Protein AF-A0A6B3CKP9-F1 (afdb_monomer)

Radius of gyration: 11.5 Å; Cα contacts (8 Å, |Δi|>4): 60; chains: 1; bounding box: 31×22×26 Å

Foldseek 3Di:
DALCVLCVLLVHDSVVVVVCVVVVQAPQDADPVRGGDDDVVSSVSSNQLVVVVVVVDDSNRSRDD

Sequence (65 aa):
MRIGELAARAGTTTRTLRYYESRGLLPARRGDNGYRTYDEDDLRLLRQIRTLQDFGFDLEETRPF

Nearest PDB structures (foldseek):
  2zhg-assembly1_A-2  TM=9.181E-01  e=5.218E-04  Escherichia coli K-12
  2zhh-assembly1_A-2  TM=9.083E-01  e=7.638E-04  Escherichia coli K-12
  5i44-assembly1_D  TM=8.385E-01  e=2.396E-03  Bacillus subtilis subsp. subtilis str. 168
  5i41-assembly1_B  TM=8.782E-01  e=4.243E-03  Bacillus subtilis subsp. subtilis str. 168
  4r4e-assembly1_A  TM=8.388E-01  e=8.007E-03  Bacillus subtilis subsp. subtilis str. 168

pLDDT: mean 88.28, std 7.98, range [56.97, 96.06]

Secondary structure (DSSP, 8-state):
--HHHHHHHTTS-HHHHHHHHHTTSS--PBPTTSSB---HHHHHHHHHHHHHHHTT--GGG----

Structure (mmCIF, N/CA/C/O backbone):
data_AF-A0A6B3CKP9-F1
#
_entry.id   AF-A0A6B3CKP9-F1
#
loop_
_atom_site.group_PDB
_atom_site.id
_atom_site.type_symbol
_atom_site.label_atom_id
_atom_site.label_alt_id
_atom_site.label_comp_id
_atom_site.label_asym_id
_atom_site.label_entity_id
_atom_site.label_seq_id
_atom_site.pdbx_PDB_ins_code
_atom_site.Cartn_x
_atom_site.Cartn_y
_atom_site.Cartn_z
_atom_site.occupancy
_atom_site.B_iso_or_equiv
_atom_site.auth_seq_id
_atom_site.auth_comp_id
_atom_site.auth_asym_id
_atom_site.auth_atom_id
_atom_site.pdbx_PDB_model_num
ATOM 1 N N . MET A 1 1 ? 5.770 5.960 -10.757 1.00 91.69 1 MET A N 1
ATOM 2 C CA . MET A 1 1 ? 6.055 6.555 -9.434 1.00 91.69 1 MET A CA 1
ATOM 3 C C . MET A 1 1 ? 7.032 5.706 -8.622 1.00 91.69 1 MET A C 1
ATOM 5 O O . MET A 1 1 ? 7.136 4.501 -8.842 1.00 91.69 1 MET A O 1
ATOM 9 N N . ARG A 1 2 ? 7.790 6.327 -7.708 1.00 92.19 2 ARG A N 1
ATOM 10 C CA . ARG A 1 2 ? 8.669 5.628 -6.739 1.00 92.19 2 ARG A CA 1
ATOM 11 C C . ARG A 1 2 ? 7.875 5.224 -5.488 1.00 92.19 2 ARG A C 1
ATOM 13 O O . ARG A 1 2 ? 6.814 5.780 -5.239 1.00 92.19 2 ARG A O 1
ATOM 20 N N . ILE A 1 3 ? 8.413 4.327 -4.652 1.00 93.00 3 ILE A N 1
ATOM 21 C CA . ILE A 1 3 ? 7.710 3.847 -3.440 1.00 93.00 3 ILE A CA 1
ATOM 22 C C . ILE A 1 3 ? 7.313 4.980 -2.477 1.00 93.00 3 ILE A C 1
ATOM 24 O O . ILE A 1 3 ? 6.258 4.919 -1.860 1.00 93.00 3 ILE A O 1
ATOM 28 N N . GLY A 1 4 ? 8.140 6.026 -2.352 1.00 94.75 4 GLY A N 1
ATOM 29 C CA . GLY A 1 4 ? 7.833 7.180 -1.498 1.00 94.75 4 GLY A CA 1
ATOM 30 C C . GLY A 1 4 ? 6.668 8.014 -2.030 1.00 94.75 4 GLY A C 1
ATOM 31 O O . GLY A 1 4 ? 5.790 8.406 -1.269 1.00 94.75 4 GLY A O 1
ATOM 32 N N . GLU A 1 5 ? 6.627 8.220 -3.345 1.00 95.75 5 GLU A N 1
ATOM 33 C CA . GLU A 1 5 ? 5.533 8.919 -4.021 1.00 95.75 5 GLU A CA 1
ATOM 34 C C . GLU A 1 5 ? 4.228 8.115 -3.927 1.00 95.75 5 GLU A C 1
ATOM 36 O O . GLU A 1 5 ? 3.188 8.669 -3.577 1.00 95.75 5 GLU A O 1
ATOM 41 N N . LEU A 1 6 ? 4.294 6.795 -4.138 1.00 95.19 6 LEU A N 1
ATOM 42 C CA . LEU A 1 6 ? 3.151 5.899 -3.960 1.00 95.19 6 LEU A CA 1
ATOM 43 C C . LEU A 1 6 ? 2.619 5.951 -2.524 1.00 95.19 6 LEU A C 1
ATOM 45 O O . LEU A 1 6 ? 1.415 6.064 -2.322 1.00 95.19 6 LEU A O 1
ATOM 49 N N . ALA A 1 7 ? 3.509 5.920 -1.526 1.00 95.12 7 ALA A N 1
ATOM 50 C CA . ALA A 1 7 ? 3.133 5.983 -0.116 1.00 95.12 7 ALA A CA 1
ATOM 51 C C . ALA A 1 7 ? 2.374 7.278 0.201 1.00 95.12 7 ALA A C 1
ATOM 53 O O . ALA A 1 7 ? 1.289 7.225 0.779 1.00 95.12 7 ALA A O 1
ATOM 54 N N . ALA A 1 8 ? 2.898 8.420 -0.255 1.00 96.06 8 ALA A N 1
ATOM 55 C CA . ALA A 1 8 ? 2.252 9.716 -0.083 1.00 96.06 8 ALA A CA 1
ATOM 56 C C . ALA A 1 8 ? 0.868 9.757 -0.752 1.00 96.06 8 ALA A C 1
ATOM 58 O O . ALA A 1 8 ? -0.117 10.128 -0.117 1.00 96.06 8 ALA A O 1
ATOM 59 N N . ARG A 1 9 ? 0.763 9.304 -2.009 1.00 95.75 9 ARG A N 1
ATOM 60 C CA . ARG A 1 9 ? -0.502 9.306 -2.768 1.00 95.75 9 ARG A CA 1
ATOM 61 C C . ARG A 1 9 ? -1.543 8.318 -2.239 1.00 95.75 9 ARG A C 1
ATOM 63 O O . ARG A 1 9 ? -2.742 8.566 -2.375 1.00 95.75 9 ARG A O 1
ATOM 70 N N . ALA A 1 10 ? -1.097 7.209 -1.656 1.00 92.44 10 ALA A N 1
ATOM 71 C CA . ALA A 1 10 ? -1.946 6.212 -1.011 1.00 92.44 10 ALA A CA 1
ATOM 72 C C . ALA A 1 10 ? -2.241 6.544 0.464 1.00 92.44 10 ALA A C 1
ATOM 74 O O . ALA A 1 10 ? -2.961 5.789 1.116 1.00 92.44 10 ALA A O 1
ATOM 75 N N . GLY A 1 11 ? -1.678 7.633 1.005 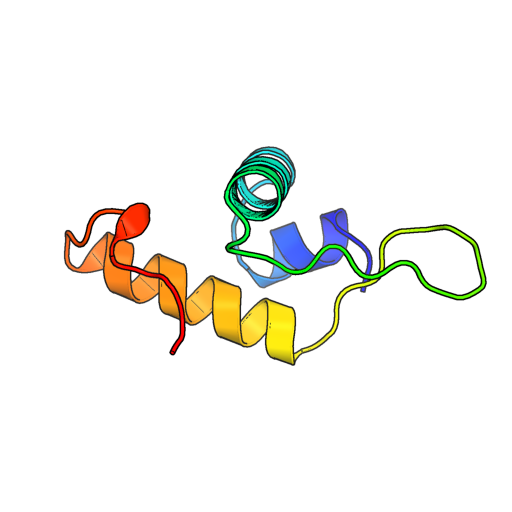1.00 93.94 11 GLY A N 1
ATOM 76 C CA . GLY A 1 11 ? -1.834 8.056 2.400 1.00 93.94 11 GLY A CA 1
ATOM 77 C C . GLY A 1 11 ? -1.243 7.076 3.419 1.00 93.94 11 GLY A C 1
ATOM 78 O O . GLY 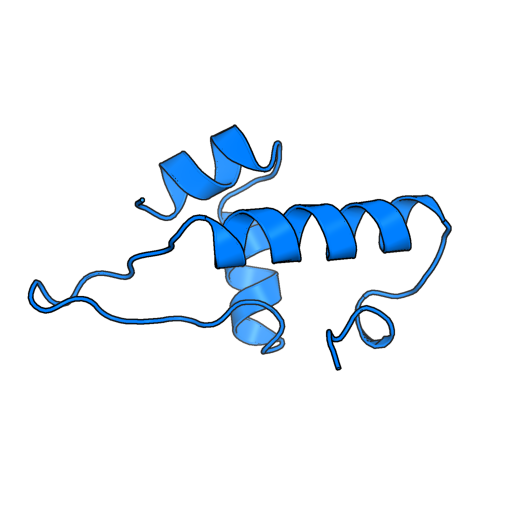A 1 11 ? -1.761 6.964 4.530 1.00 93.94 11 GLY A O 1
ATOM 79 N N . THR A 1 12 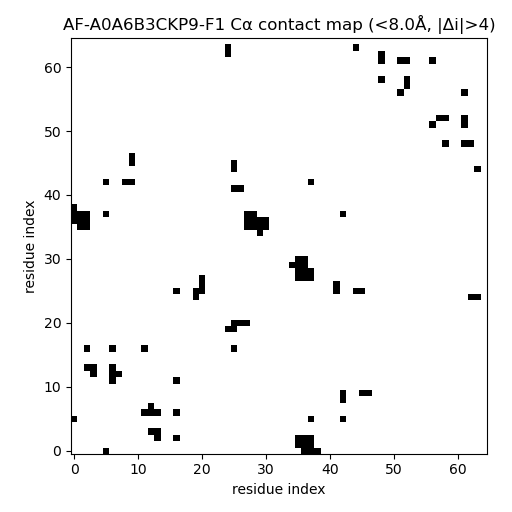? -0.253 6.273 3.027 1.00 93.44 12 THR A N 1
ATOM 80 C CA . THR A 1 12 ? 0.336 5.191 3.835 1.00 93.44 12 THR A CA 1
ATOM 81 C C . THR A 1 12 ? 1.846 5.372 3.979 1.00 93.44 12 THR A C 1
ATOM 83 O O . THR A 1 12 ? 2.421 6.352 3.512 1.00 93.44 12 THR A O 1
ATOM 86 N N . THR A 1 13 ? 2.518 4.430 4.637 1.00 95.81 13 THR A N 1
ATOM 87 C CA . THR A 1 13 ? 3.976 4.455 4.797 1.00 95.81 13 THR A CA 1
ATOM 88 C C . THR A 1 13 ? 4.666 3.536 3.795 1.00 95.81 13 THR A C 1
ATOM 90 O O . THR A 1 13 ? 4.134 2.502 3.391 1.00 95.81 13 THR A O 1
ATOM 93 N N . THR A 1 14 ? 5.915 3.851 3.448 1.00 95.44 14 THR A N 1
ATOM 94 C CA . THR A 1 14 ? 6.759 2.954 2.640 1.00 95.44 14 THR A CA 1
ATOM 95 C C . THR A 1 14 ? 6.963 1.592 3.309 1.00 95.44 14 THR A C 1
ATOM 97 O O . THR A 1 14 ? 7.096 0.585 2.616 1.00 95.44 14 THR A O 1
ATOM 100 N N . ARG A 1 15 ? 6.947 1.536 4.649 1.00 95.62 15 ARG A N 1
ATOM 101 C CA . ARG A 1 15 ? 6.984 0.289 5.425 1.00 95.62 15 ARG A CA 1
ATOM 102 C C . ARG A 1 15 ? 5.749 -0.572 5.154 1.00 95.62 15 ARG A C 1
ATOM 104 O O . ARG A 1 15 ? 5.907 -1.761 4.900 1.00 95.62 15 ARG A O 1
ATOM 111 N N . THR A 1 16 ? 4.556 0.022 5.149 1.00 93.31 16 THR A N 1
ATOM 112 C CA . THR A 1 16 ? 3.303 -0.673 4.809 1.00 93.31 16 THR A CA 1
ATOM 113 C C . THR A 1 16 ? 3.334 -1.205 3.378 1.00 93.31 16 THR A C 1
ATOM 115 O O . THR A 1 16 ? 2.994 -2.359 3.149 1.00 93.31 16 THR A O 1
ATOM 118 N N . LEU A 1 17 ? 3.827 -0.413 2.421 1.00 93.50 17 LEU A N 1
ATOM 119 C CA . LEU A 1 17 ? 3.957 -0.866 1.032 1.00 93.50 17 LEU A CA 1
ATOM 120 C C . LEU A 1 17 ? 4.896 -2.069 0.893 1.00 93.50 17 LEU A C 1
ATOM 122 O O . LEU A 1 17 ? 4.548 -3.046 0.239 1.00 93.50 17 LEU A O 1
ATOM 126 N N . ARG A 1 18 ? 6.061 -2.046 1.555 1.00 92.94 18 ARG A N 1
ATOM 127 C CA . ARG A 1 18 ? 6.983 -3.198 1.578 1.00 92.94 18 ARG A CA 1
ATOM 128 C C . ARG A 1 18 ? 6.353 -4.426 2.228 1.00 92.94 18 ARG A C 1
ATOM 130 O O . ARG A 1 18 ? 6.634 -5.547 1.812 1.00 92.94 18 ARG A O 1
ATOM 137 N N . TYR A 1 19 ? 5.516 -4.219 3.242 1.00 91.94 19 TYR A N 1
ATOM 138 C CA . TYR A 1 19 ? 4.765 -5.301 3.863 1.00 91.94 19 TYR A CA 1
ATOM 139 C C . TYR A 1 19 ? 3.770 -5.924 2.874 1.00 91.94 19 TYR A C 1
ATOM 141 O O . TYR A 1 19 ? 3.771 -7.142 2.708 1.00 91.94 19 TYR A O 1
ATOM 149 N N . TYR A 1 20 ? 3.011 -5.117 2.132 1.00 91.38 20 TYR A N 1
ATOM 150 C CA . TYR A 1 20 ? 2.115 -5.620 1.087 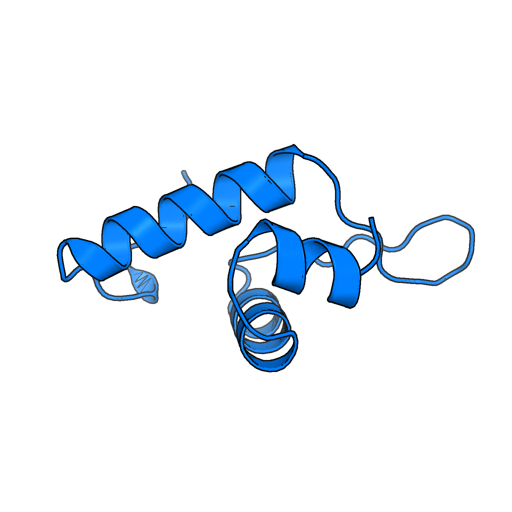1.00 91.38 20 TYR A CA 1
ATOM 151 C C . TYR A 1 20 ? 2.865 -6.343 -0.040 1.00 91.38 20 TYR A C 1
ATOM 153 O O . TYR A 1 20 ? 2.440 -7.422 -0.443 1.00 91.38 20 TYR A O 1
ATOM 161 N N . GLU A 1 21 ? 4.019 -5.834 -0.485 1.00 91.12 21 GLU A N 1
ATOM 162 C CA . GLU A 1 21 ? 4.879 -6.549 -1.443 1.00 91.12 21 GLU A CA 1
ATOM 163 C C . GLU A 1 21 ? 5.311 -7.921 -0.912 1.00 91.12 21 GLU A C 1
ATOM 165 O O . GLU A 1 21 ? 5.228 -8.914 -1.629 1.00 91.12 21 GLU A O 1
ATOM 170 N N . SER A 1 22 ? 5.746 -7.999 0.352 1.00 90.62 22 SER A N 1
ATOM 171 C CA . SER A 1 22 ? 6.174 -9.268 0.961 1.00 90.62 22 SER A CA 1
ATOM 172 C C . SER A 1 22 ? 5.048 -10.298 1.078 1.00 90.62 22 SER A C 1
ATOM 174 O O . SER A 1 22 ? 5.314 -11.495 1.112 1.00 90.62 22 SER A O 1
ATOM 176 N N . ARG A 1 23 ? 3.794 -9.833 1.111 1.00 89.38 23 ARG A N 1
ATOM 177 C CA . ARG A 1 23 ? 2.580 -10.658 1.130 1.00 89.38 23 ARG A CA 1
ATOM 178 C C . ARG A 1 23 ? 2.026 -10.941 -0.272 1.00 89.38 23 ARG A C 1
ATOM 180 O O . ARG A 1 23 ? 1.016 -11.625 -0.385 1.00 89.38 23 ARG A O 1
ATOM 187 N N . GLY A 1 24 ? 2.661 -10.421 -1.325 1.00 88.62 24 GLY A N 1
ATOM 188 C CA . GLY A 1 24 ? 2.206 -10.569 -2.711 1.00 88.62 24 GLY A CA 1
ATOM 189 C C . GLY A 1 24 ? 0.986 -9.716 -3.076 1.00 88.62 24 GLY A C 1
ATOM 190 O O . GLY A 1 24 ? 0.384 -9.945 -4.116 1.00 88.62 24 GLY A O 1
ATOM 191 N N . LEU A 1 25 ? 0.623 -8.738 -2.242 1.00 88.38 25 LEU A N 1
ATOM 192 C CA . LEU A 1 25 ? -0.543 -7.864 -2.434 1.00 88.38 25 LEU A CA 1
ATOM 193 C C . LEU A 1 25 ? -0.244 -6.632 -3.286 1.00 88.38 25 LEU A C 1
ATOM 195 O O . LEU A 1 25 ? -1.161 -5.969 -3.749 1.00 88.38 25 LEU A O 1
ATOM 199 N N . L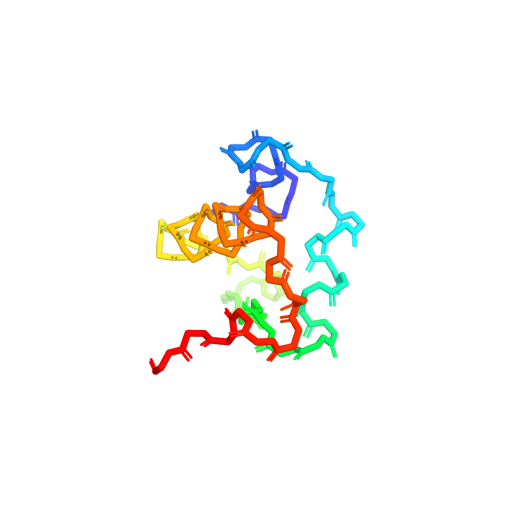EU A 1 26 ? 1.033 -6.299 -3.461 1.00 90.31 26 LEU A N 1
ATOM 200 C CA . LEU A 1 26 ? 1.487 -5.211 -4.317 1.00 90.31 26 LEU A CA 1
ATOM 201 C C . LEU A 1 26 ? 2.594 -5.753 -5.229 1.00 90.31 26 LEU A C 1
ATOM 203 O O . LEU A 1 26 ? 3.586 -6.281 -4.713 1.00 90.31 26 LEU A O 1
ATOM 207 N N . PRO A 1 27 ? 2.466 -5.656 -6.562 1.00 86.69 27 PRO A N 1
ATOM 208 C CA . PRO A 1 27 ? 3.471 -6.193 -7.463 1.00 86.69 27 PRO A CA 1
ATOM 209 C C . PRO A 1 27 ? 4.749 -5.344 -7.421 1.00 86.69 27 PRO A C 1
ATOM 211 O O . PRO A 1 27 ? 4.743 -4.133 -7.625 1.00 86.69 27 PRO A O 1
ATOM 214 N N . ALA A 1 28 ? 5.889 -5.994 -7.198 1.00 80.00 28 ALA A N 1
ATOM 215 C CA . ALA A 1 28 ? 7.193 -5.336 -7.184 1.00 80.00 28 ALA A CA 1
ATOM 216 C C . ALA A 1 28 ? 7.819 -5.331 -8.590 1.00 80.00 28 ALA A C 1
ATOM 218 O O . ALA A 1 28 ? 8.766 -6.075 -8.862 1.00 80.00 28 ALA A O 1
ATOM 219 N N . ARG A 1 29 ? 7.298 -4.498 -9.498 1.00 84.19 29 ARG A N 1
ATOM 220 C CA . ARG A 1 29 ? 7.840 -4.374 -10.862 1.00 84.19 29 ARG A CA 1
ATOM 221 C C . AR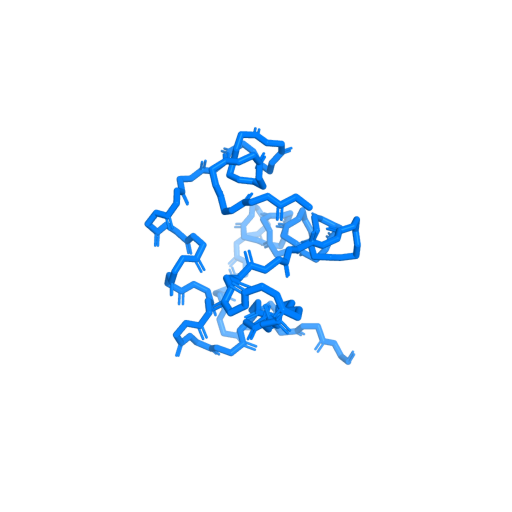G A 1 29 ? 9.153 -3.588 -10.844 1.00 84.19 29 ARG A C 1
ATOM 223 O O . ARG A 1 29 ? 9.254 -2.536 -10.208 1.00 84.19 29 ARG A O 1
ATOM 230 N N . ARG A 1 30 ? 10.179 -4.110 -11.521 1.00 84.38 30 ARG A N 1
ATOM 231 C CA . ARG A 1 30 ? 11.443 -3.394 -11.749 1.00 84.38 30 ARG A CA 1
ATOM 232 C C . ARG A 1 30 ? 11.372 -2.712 -13.110 1.00 84.38 30 ARG A C 1
ATOM 234 O O . ARG A 1 30 ? 11.077 -3.381 -14.093 1.00 84.38 30 ARG A O 1
ATOM 241 N N . GLY A 1 31 ? 11.635 -1.411 -13.149 1.00 78.69 31 GLY A N 1
ATOM 242 C CA . GLY A 1 31 ? 11.827 -0.690 -14.404 1.00 78.69 31 GLY A CA 1
ATOM 243 C C . GLY A 1 31 ? 13.219 -0.937 -14.986 1.00 78.69 31 GLY A C 1
ATOM 244 O O . GLY A 1 31 ? 14.102 -1.470 -14.308 1.00 78.69 31 GLY A O 1
ATOM 245 N N . ASP A 1 32 ? 13.440 -0.469 -16.214 1.00 80.44 32 ASP A N 1
ATOM 246 C CA . ASP A 1 32 ? 14.697 -0.647 -16.966 1.00 80.44 32 ASP A CA 1
ATOM 247 C C . ASP A 1 32 ? 15.933 -0.072 -16.253 1.00 80.44 32 ASP A C 1
ATOM 249 O O . ASP A 1 32 ? 17.063 -0.492 -16.478 1.00 80.44 32 ASP A O 1
ATOM 253 N N . ASN A 1 33 ? 15.722 0.866 -15.331 1.00 81.38 33 ASN A N 1
ATOM 254 C CA . ASN A 1 33 ? 16.760 1.464 -14.493 1.00 81.38 33 ASN A CA 1
ATOM 255 C C . ASN A 1 33 ? 17.096 0.643 -13.228 1.00 81.38 33 ASN A C 1
ATOM 257 O O . ASN A 1 33 ? 17.802 1.135 -12.350 1.00 81.38 33 ASN A O 1
ATOM 261 N N . GLY A 1 34 ? 16.553 -0.571 -13.089 1.00 84.25 34 GLY A N 1
ATOM 262 C CA . GLY A 1 34 ? 16.789 -1.480 -11.962 1.00 84.25 34 GLY A CA 1
ATOM 263 C C . GLY A 1 34 ? 16.036 -1.125 -10.676 1.00 84.25 34 GLY A C 1
ATOM 264 O O . GLY A 1 34 ? 16.076 -1.886 -9.705 1.00 84.25 34 GLY A O 1
ATOM 265 N N . TYR A 1 35 ? 15.316 -0.003 -10.649 1.00 85.44 35 TYR A N 1
ATOM 266 C CA . TYR A 1 35 ? 14.541 0.411 -9.490 1.00 85.44 35 TYR A CA 1
ATOM 267 C C . TYR A 1 35 ? 13.103 -0.097 -9.541 1.00 85.44 35 TYR A C 1
ATOM 269 O O . TYR A 1 35 ? 12.538 -0.335 -10.605 1.00 85.44 35 TYR A O 1
ATOM 277 N N . ARG A 1 36 ? 12.478 -0.199 -8.362 1.00 87.88 36 ARG A N 1
ATOM 278 C CA . ARG A 1 36 ? 11.039 -0.453 -8.272 1.00 87.88 36 ARG A CA 1
ATOM 279 C C . ARG A 1 36 ? 10.250 0.748 -8.771 1.00 87.88 36 ARG A C 1
ATOM 281 O O . ARG A 1 36 ? 10.492 1.882 -8.338 1.00 87.88 36 ARG A O 1
ATOM 288 N N . THR A 1 37 ? 9.308 0.467 -9.653 1.00 91.94 37 THR A N 1
ATOM 289 C CA . THR A 1 37 ? 8.414 1.446 -10.260 1.00 91.94 37 THR A CA 1
ATOM 290 C C . THR A 1 37 ? 6.986 0.980 -10.084 1.00 91.94 37 THR A C 1
ATOM 292 O O . THR A 1 37 ? 6.691 -0.182 -10.345 1.00 91.94 37 THR A O 1
ATOM 295 N N . TYR A 1 38 ? 6.128 1.906 -9.682 1.00 92.25 38 TYR A N 1
ATOM 296 C CA . TYR A 1 38 ? 4.698 1.679 -9.518 1.00 92.25 38 TYR A CA 1
ATOM 297 C C . TYR A 1 38 ? 3.917 2.572 -10.479 1.00 92.25 38 TYR A C 1
ATOM 299 O O . TYR A 1 38 ? 4.436 3.613 -10.903 1.00 92.25 38 TYR A O 1
ATOM 307 N N . ASP A 1 39 ? 2.692 2.204 -10.805 1.00 93.88 39 ASP A N 1
ATOM 308 C CA . ASP A 1 39 ? 1.795 2.964 -11.673 1.00 93.88 39 ASP A CA 1
ATOM 309 C C . ASP A 1 39 ? 0.478 3.339 -10.969 1.00 93.88 39 ASP A C 1
ATOM 311 O O . ASP A 1 39 ? 0.349 3.272 -9.745 1.00 93.88 39 ASP A O 1
ATOM 315 N N . GLU A 1 40 ? -0.479 3.856 -11.737 1.00 94.69 40 GLU A N 1
ATOM 316 C CA . GLU A 1 40 ? -1.797 4.225 -11.214 1.00 94.69 40 GLU A CA 1
ATOM 317 C C . GLU A 1 40 ? -2.634 3.011 -10.800 1.00 94.69 40 GLU A C 1
ATOM 319 O O . GLU A 1 40 ? -3.476 3.137 -9.908 1.00 94.69 40 GLU A O 1
ATOM 324 N N . ASP A 1 41 ? -2.408 1.843 -11.401 1.00 93.25 41 ASP A N 1
ATOM 325 C CA . ASP A 1 41 ? -3.132 0.624 -11.048 1.00 93.25 41 ASP A CA 1
ATOM 326 C C . ASP A 1 41 ? -2.664 0.106 -9.687 1.00 93.25 41 ASP A C 1
ATOM 328 O O . ASP A 1 41 ? -3.493 -0.264 -8.854 1.00 93.25 41 ASP A O 1
ATOM 332 N N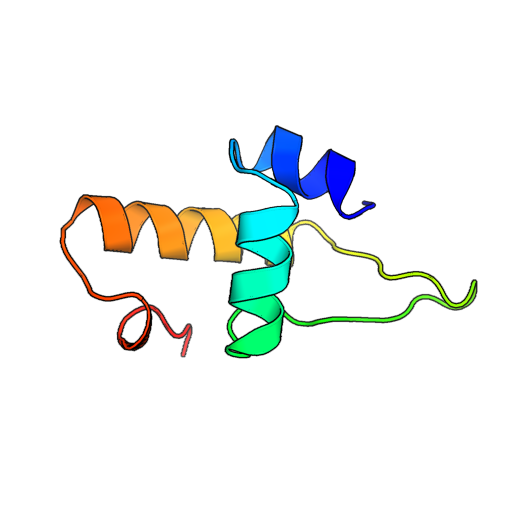 . ASP A 1 42 ? -1.368 0.220 -9.389 1.00 93.81 42 ASP A N 1
ATOM 333 C CA . ASP A 1 42 ? -0.831 -0.029 -8.048 1.00 93.81 42 ASP A CA 1
ATOM 334 C C . ASP A 1 42 ? -1.471 0.897 -6.999 1.00 93.81 42 ASP A C 1
ATOM 336 O O . ASP A 1 42 ? -1.831 0.468 -5.901 1.00 93.81 42 ASP A O 1
ATOM 340 N N . LEU A 1 43 ? -1.666 2.178 -7.330 1.00 94.62 43 LEU A N 1
ATOM 341 C CA . LEU A 1 43 ? -2.337 3.125 -6.437 1.00 94.62 43 LEU A CA 1
ATOM 342 C C . LEU A 1 43 ? -3.819 2.777 -6.227 1.00 94.62 43 LEU A C 1
ATOM 344 O O . LEU A 1 43 ? -4.322 2.886 -5.105 1.00 94.62 43 LEU A O 1
ATOM 348 N N . ARG A 1 44 ? -4.527 2.373 -7.286 1.00 93.44 44 ARG A N 1
ATOM 349 C CA . ARG A 1 44 ? -5.928 1.926 -7.203 1.00 93.44 44 ARG A CA 1
ATOM 350 C C . ARG A 1 44 ? -6.058 0.687 -6.326 1.00 93.44 44 ARG A C 1
ATOM 352 O O . ARG A 1 44 ? -6.909 0.674 -5.438 1.00 93.44 44 ARG A O 1
ATOM 359 N N . LEU A 1 45 ? -5.170 -0.285 -6.510 1.00 92.25 45 LEU A N 1
ATOM 360 C CA . LEU A 1 45 ? -5.110 -1.496 -5.703 1.00 92.25 45 LEU A CA 1
ATOM 361 C C . LEU A 1 45 ? -4.911 -1.178 -4.216 1.00 92.25 45 LEU A C 1
ATOM 363 O O . LEU A 1 45 ? -5.652 -1.664 -3.365 1.00 92.25 45 LEU A O 1
ATOM 367 N N . LEU A 1 46 ? -3.968 -0.291 -3.892 1.00 92.50 46 LEU A N 1
ATOM 368 C CA . LEU A 1 46 ? -3.740 0.132 -2.509 1.00 92.50 46 LEU A CA 1
ATOM 369 C C . LEU A 1 46 ? -4.967 0.787 -1.881 1.00 92.50 46 LEU A C 1
ATOM 371 O O . LEU A 1 46 ? -5.258 0.543 -0.712 1.00 92.50 46 LEU A O 1
ATOM 375 N N . ARG A 1 47 ? -5.688 1.621 -2.635 1.00 92.25 47 ARG A N 1
ATOM 376 C CA . ARG A 1 47 ? -6.926 2.238 -2.145 1.00 92.25 47 ARG A CA 1
ATOM 377 C C . ARG A 1 47 ? -7.988 1.183 -1.863 1.00 92.25 47 ARG A C 1
ATOM 379 O O . ARG A 1 47 ? -8.605 1.248 -0.809 1.00 92.25 47 ARG A O 1
ATOM 386 N N . GLN A 1 48 ? -8.141 0.195 -2.741 1.00 91.38 48 GLN A N 1
ATOM 387 C CA . GLN A 1 48 ? -9.096 -0.895 -2.552 1.00 91.38 48 GLN A CA 1
ATOM 388 C C . GLN A 1 48 ? -8.776 -1.735 -1.312 1.00 91.38 48 GLN A C 1
ATOM 390 O O . GLN A 1 48 ? -9.661 -1.947 -0.487 1.00 91.38 48 GLN A O 1
ATOM 395 N N . ILE A 1 49 ? -7.513 -2.143 -1.139 1.00 89.94 49 ILE A N 1
ATOM 396 C CA . ILE A 1 49 ? -7.063 -2.877 0.053 1.00 89.94 49 ILE A CA 1
ATOM 397 C C . ILE A 1 49 ? -7.421 -2.094 1.317 1.00 89.94 49 ILE A C 1
ATOM 399 O O . ILE A 1 49 ? -8.012 -2.646 2.238 1.00 89.94 49 ILE A O 1
ATOM 403 N N . ARG A 1 50 ? -7.120 -0.792 1.355 1.00 87.81 50 ARG A N 1
ATOM 404 C CA . ARG A 1 50 ? -7.408 0.038 2.532 1.00 87.81 50 ARG A CA 1
ATOM 405 C C . ARG A 1 50 ? -8.895 0.202 2.795 1.00 87.81 50 ARG A C 1
ATOM 407 O O . ARG A 1 50 ? -9.304 0.065 3.936 1.00 87.81 50 ARG A O 1
ATOM 414 N N . THR A 1 51 ? -9.694 0.429 1.756 1.00 90.19 51 THR A N 1
ATOM 415 C CA . THR A 1 51 ? -11.152 0.482 1.891 1.00 90.19 51 THR A CA 1
ATOM 416 C C . THR A 1 51 ? -11.698 -0.810 2.497 1.00 90.19 51 THR A C 1
ATOM 418 O O . THR A 1 51 ? -12.535 -0.748 3.386 1.00 90.19 51 THR A O 1
ATOM 421 N N . LEU A 1 52 ? -11.197 -1.976 2.081 1.00 89.31 52 LEU A N 1
ATOM 422 C CA . LEU A 1 52 ? -11.595 -3.254 2.677 1.00 89.31 52 LEU A CA 1
ATOM 423 C C . LEU A 1 52 ? -11.138 -3.380 4.140 1.00 89.31 52 LEU A C 1
ATOM 425 O O . LEU A 1 52 ? -11.919 -3.812 4.983 1.00 89.31 52 LEU A O 1
ATOM 429 N N . GLN A 1 53 ? -9.922 -2.942 4.474 1.00 88.31 53 GLN A N 1
ATOM 430 C CA . GLN A 1 53 ? -9.461 -2.916 5.868 1.00 88.31 53 GLN A CA 1
ATOM 431 C C . GLN A 1 53 ? -10.316 -1.996 6.753 1.00 88.31 53 GLN A C 1
ATOM 433 O O . GLN A 1 53 ? -10.603 -2.350 7.894 1.00 88.31 53 GLN A O 1
ATOM 438 N N . ASP A 1 54 ? -10.771 -0.854 6.230 1.00 88.81 54 ASP A N 1
ATOM 439 C CA . ASP A 1 54 ? -11.667 0.065 6.945 1.00 88.81 54 ASP A CA 1
ATOM 440 C C . ASP A 1 54 ? -13.046 -0.573 7.220 1.00 88.81 54 ASP A C 1
ATOM 442 O O . ASP A 1 54 ? -13.711 -0.220 8.193 1.00 88.81 54 ASP A O 1
ATOM 446 N N . PHE A 1 55 ? -13.457 -1.555 6.409 1.00 90.69 55 PHE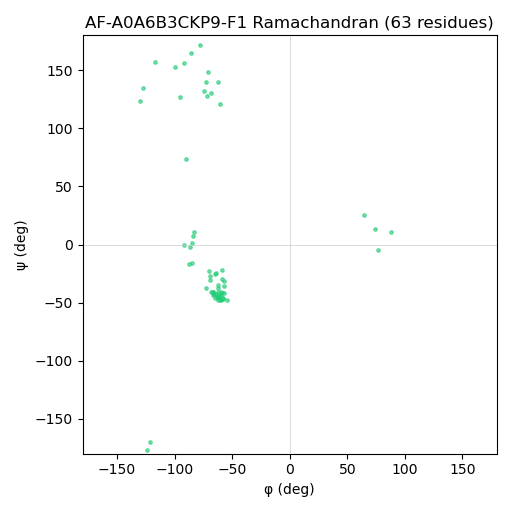 A N 1
ATOM 447 C CA . PHE A 1 55 ? -14.651 -2.379 6.637 1.00 90.69 55 PHE A CA 1
ATOM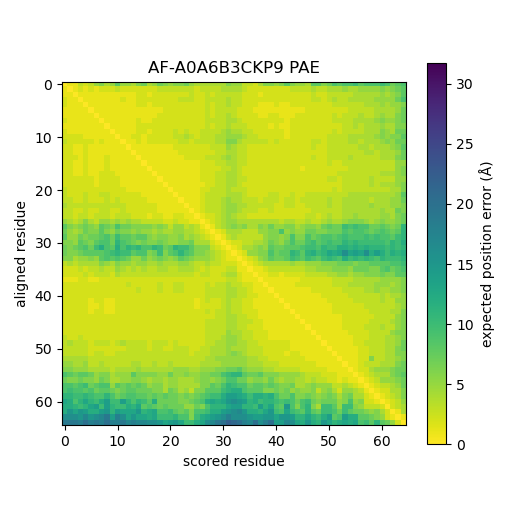 448 C C . PHE A 1 55 ? -14.411 -3.592 7.552 1.00 90.69 55 PHE A C 1
ATOM 450 O O . PHE A 1 55 ? -15.347 -4.345 7.813 1.00 90.69 55 PHE A O 1
ATOM 457 N N . GLY A 1 56 ? -13.191 -3.773 8.069 1.00 88.38 56 GLY A N 1
ATOM 458 C CA . GLY A 1 56 ? -12.847 -4.846 9.004 1.00 88.38 56 GLY A CA 1
ATOM 459 C C . GLY A 1 56 ? -12.411 -6.159 8.355 1.00 88.38 56 GLY A C 1
ATOM 460 O O . GLY A 1 56 ? -12.299 -7.153 9.066 1.00 88.38 56 GLY A O 1
ATOM 461 N N . PHE A 1 57 ? -12.155 -6.177 7.042 1.00 86.50 57 PHE A N 1
ATOM 462 C CA . PHE A 1 57 ? -11.577 -7.349 6.382 1.00 86.50 57 PHE A CA 1
ATOM 463 C C . PHE A 1 57 ? -10.103 -7.506 6.744 1.00 86.50 57 PHE A C 1
ATOM 465 O O . PHE A 1 57 ? -9.337 -6.531 6.765 1.00 86.50 57 PHE A O 1
ATOM 472 N N . ASP A 1 58 ? -9.688 -8.750 6.964 1.00 82.94 58 ASP A N 1
ATOM 473 C CA . ASP A 1 58 ? -8.287 -9.055 7.179 1.00 82.94 58 ASP A CA 1
ATOM 474 C C . ASP A 1 58 ? -7.500 -8.894 5.882 1.00 82.94 58 ASP A C 1
ATOM 476 O O . ASP A 1 58 ? -7.971 -9.143 4.773 1.00 82.94 58 ASP A O 1
ATOM 480 N N . LEU A 1 59 ? -6.233 -8.505 6.015 1.00 77.38 59 LEU A N 1
ATOM 481 C CA . LEU A 1 59 ? -5.376 -8.233 4.863 1.00 77.38 59 LEU A CA 1
ATOM 482 C C . LEU A 1 59 ? -5.261 -9.441 3.909 1.00 77.38 59 LEU A C 1
ATOM 484 O O . LEU A 1 59 ? -5.127 -9.264 2.699 1.00 77.38 59 LEU A O 1
ATOM 488 N N . GLU A 1 60 ? -5.333 -10.665 4.431 1.00 74.69 60 GLU A N 1
ATOM 489 C CA . GLU A 1 60 ? -5.276 -11.884 3.614 1.00 74.69 60 GLU A CA 1
ATOM 490 C C . GLU A 1 60 ? -6.537 -12.085 2.754 1.00 74.69 60 GLU A C 1
ATOM 492 O O . GLU A 1 60 ? -6.444 -12.713 1.700 1.00 74.69 60 GLU A O 1
ATOM 497 N N . GLU A 1 61 ? -7.665 -11.488 3.152 1.00 74.19 61 GLU A N 1
ATOM 498 C CA . GLU A 1 61 ? -8.946 -11.489 2.432 1.00 74.19 61 GLU A CA 1
ATOM 499 C C . GLU A 1 61 ? -9.022 -10.378 1.373 1.00 74.19 61 GLU A C 1
ATOM 501 O O . GLU A 1 61 ? -9.844 -10.433 0.465 1.00 74.19 61 GLU A O 1
ATOM 506 N N . THR A 1 62 ? -8.132 -9.382 1.443 1.00 74.38 62 THR A N 1
ATOM 507 C CA . THR A 1 62 ? -8.110 -8.238 0.511 1.00 74.38 62 THR A CA 1
ATOM 508 C C . THR A 1 62 ? -7.386 -8.505 -0.810 1.00 74.38 62 THR A C 1
ATOM 510 O O . THR A 1 62 ? -7.121 -7.567 -1.566 1.00 74.38 62 THR A O 1
ATOM 513 N N . ARG A 1 63 ? -7.033 -9.766 -1.103 1.00 69.50 63 ARG A N 1
ATOM 514 C CA . ARG A 1 63 ? -6.359 -10.115 -2.360 1.00 69.50 63 ARG A CA 1
ATOM 515 C C . ARG A 1 63 ? -7.266 -9.743 -3.539 1.00 69.50 63 ARG A C 1
ATOM 517 O O . ARG A 1 63 ? -8.380 -10.261 -3.612 1.00 69.50 63 ARG A O 1
ATOM 524 N N . PRO A 1 64 ? -6.817 -8.867 -4.453 1.00 60.94 64 PRO A N 1
ATOM 525 C CA . PRO A 1 64 ? -7.562 -8.606 -5.676 1.00 60.94 64 PRO A CA 1
ATOM 526 C C . PRO A 1 64 ? -7.646 -9.901 -6.497 1.00 60.94 64 PRO A C 1
ATOM 528 O O . PRO A 1 64 ? -6.688 -10.677 -6.538 1.00 60.94 64 PRO A O 1
ATOM 531 N N . PHE A 1 65 ? -8.817 -10.130 -7.086 1.00 56.97 65 PHE A N 1
ATOM 532 C CA . PHE A 1 65 ? -9.149 -11.281 -7.934 1.00 56.97 65 PHE A CA 1
ATOM 533 C C . PHE A 1 65 ? -8.364 -11.275 -9.249 1.00 56.97 65 PHE A C 1
ATOM 535 O O . PHE A 1 65 ? -8.136 -10.168 -9.792 1.00 56.97 65 PHE A O 1
#

Solvent-accessible surface area (backbone atoms only — not comparable to full-atom values): 3902 Å² total; per-residue (Å²): 80,45,62,66,56,47,14,61,77,60,75,51,48,56,66,56,52,54,50,34,36,77,71,69,71,39,84,85,43,65,43,98,86,74,42,66,44,46,56,70,64,57,47,52,51,51,49,51,38,48,55,41,42,76,73,69,47,56,76,85,74,50,60,82,130

Mean predicted aligned error: 4.0 Å